Protein AF-A0A8S3DJ21-F1 (afdb_monomer_lite)

Secondary structure (DSSP, 8-state):
-HHHHHHHHHHHHT-HHHHHHHHHTT-EETTTTEE-------SS---

pLDDT: mean 86.43, std 16.97, range [45.88, 98.25]

Foldseek 3Di:
DLLVVLLVVCCVVVNNVVSVVCVVVVQADSNVSGGDPPPDPPDPPDD

Sequence (47 aa):
SPEGLVFKRRSETAGWKIAVKERDHGTYDWTADMPIEMEKRHNDDKL

Radius of gyration: 13.43 Å; chains: 1; bounding box: 18×26×44 Å

Structure (mmCIF, N/CA/C/O backbone):
data_AF-A0A8S3DJ21-F1
#
_entry.id   AF-A0A8S3DJ21-F1
#
loop_
_atom_site.group_PDB
_atom_site.id
_atom_site.type_symbol
_atom_site.label_atom_id
_atom_site.label_alt_id
_atom_site.label_comp_id
_atom_site.label_asym_id
_atom_site.label_entity_id
_atom_site.label_seq_id
_atom_site.pdbx_PDB_ins_code
_atom_site.Cartn_x
_atom_site.Cartn_y
_atom_site.Cartn_z
_atom_site.occupancy
_atom_site.B_iso_or_equiv
_atom_site.auth_seq_id
_atom_site.auth_comp_id
_atom_site.auth_asym_id
_atom_site.auth_atom_id
_atom_site.pdbx_PDB_model_num
ATOM 1 N N . SER A 1 1 ? 7.108 -12.316 0.811 1.00 81.31 1 SER A N 1
ATOM 2 C CA . SER A 1 1 ? 7.802 -11.601 -0.278 1.00 81.31 1 SER A CA 1
ATOM 3 C C . SER A 1 1 ? 8.205 -10.215 0.214 1.00 81.31 1 SER A C 1
ATOM 5 O O . SER A 1 1 ? 7.649 -9.784 1.227 1.00 81.31 1 SER A O 1
ATOM 7 N N . PRO A 1 2 ? 9.135 -9.522 -0.468 1.00 86.19 2 PRO A N 1
ATOM 8 C CA . PRO A 1 2 ? 9.429 -8.107 -0.218 1.00 86.19 2 PRO A CA 1
ATOM 9 C C . PRO A 1 2 ? 8.155 -7.245 -0.175 1.00 86.19 2 PRO A C 1
ATOM 11 O O . PRO A 1 2 ? 7.955 -6.506 0.784 1.00 86.19 2 PRO A O 1
ATOM 14 N N . GLU A 1 3 ? 7.216 -7.480 -1.098 1.00 91.62 3 GLU A N 1
ATOM 15 C CA . GLU A 1 3 ? 5.925 -6.774 -1.163 1.00 91.62 3 GLU A CA 1
ATOM 16 C C . GLU A 1 3 ? 5.073 -6.899 0.108 1.00 91.62 3 GLU A C 1
ATOM 18 O O . GLU A 1 3 ? 4.485 -5.924 0.568 1.00 91.62 3 GLU A O 1
ATOM 23 N N . GLY A 1 4 ? 5.025 -8.084 0.728 1.00 94.62 4 GLY A N 1
ATOM 24 C CA . GLY A 1 4 ? 4.251 -8.288 1.957 1.00 94.62 4 GLY A CA 1
ATOM 25 C C . GLY A 1 4 ? 4.796 -7.499 3.155 1.00 94.62 4 GLY A C 1
ATOM 26 O O . GLY A 1 4 ? 4.022 -7.047 4.000 1.00 94.62 4 GLY A O 1
ATOM 27 N N . LEU A 1 5 ? 6.118 -7.299 3.223 1.00 96.38 5 LEU A N 1
ATOM 28 C CA . LEU A 1 5 ? 6.754 -6.486 4.267 1.00 96.38 5 LEU A CA 1
ATOM 29 C C . LEU A 1 5 ? 6.480 -4.996 4.053 1.00 96.38 5 LEU A C 1
ATOM 31 O O . LEU A 1 5 ? 6.160 -4.290 5.010 1.00 96.38 5 LEU A O 1
ATOM 35 N N . VAL A 1 6 ? 6.538 -4.544 2.799 1.00 97.31 6 VAL A N 1
ATOM 36 C CA . VAL A 1 6 ? 6.181 -3.175 2.412 1.00 97.31 6 VAL A CA 1
ATOM 37 C C . VAL A 1 6 ? 4.712 -2.896 2.731 1.00 97.31 6 VAL A C 1
ATOM 39 O O . VAL A 1 6 ? 4.402 -1.900 3.381 1.00 97.31 6 VAL A O 1
ATOM 42 N N . PHE A 1 7 ? 3.808 -3.823 2.396 1.00 97.06 7 PHE A N 1
ATOM 43 C CA . PHE A 1 7 ? 2.386 -3.710 2.726 1.00 97.06 7 PHE A CA 1
ATOM 44 C C . PHE A 1 7 ? 2.128 -3.594 4.228 1.00 97.06 7 PHE A C 1
ATOM 46 O O . PHE A 1 7 ? 1.338 -2.748 4.657 1.00 97.06 7 PHE A O 1
ATOM 53 N N . LYS A 1 8 ? 2.817 -4.402 5.041 1.00 97.25 8 LYS A N 1
ATOM 54 C CA . LYS A 1 8 ? 2.724 -4.321 6.501 1.00 97.25 8 LYS A CA 1
ATOM 55 C C . LYS A 1 8 ? 3.183 -2.952 7.012 1.00 97.25 8 LYS A C 1
ATOM 57 O O . LYS A 1 8 ? 2.411 -2.285 7.695 1.00 97.25 8 LYS A O 1
ATOM 62 N N . ARG A 1 9 ? 4.381 -2.494 6.629 1.00 97.00 9 ARG A N 1
ATOM 63 C CA . ARG A 1 9 ? 4.912 -1.186 7.052 1.00 97.00 9 ARG A CA 1
ATOM 64 C C . ARG A 1 9 ? 4.011 -0.035 6.604 1.00 97.00 9 ARG A C 1
ATOM 66 O O . ARG A 1 9 ? 3.725 0.870 7.388 1.00 97.00 9 ARG A O 1
ATOM 73 N N . ARG A 1 10 ? 3.525 -0.057 5.361 1.00 97.06 10 ARG A N 1
ATOM 74 C CA . ARG A 1 10 ? 2.605 0.966 4.844 1.00 97.06 10 ARG A CA 1
ATOM 75 C C . ARG A 1 10 ? 1.282 0.966 5.611 1.00 97.06 10 ARG A C 1
ATOM 77 O O . ARG A 1 10 ? 0.773 2.030 5.947 1.00 97.06 10 ARG A O 1
ATOM 84 N N . SER A 1 11 ? 0.766 -0.211 5.962 1.00 98.06 11 SER A N 1
ATOM 85 C CA . SER A 1 11 ? -0.444 -0.349 6.783 1.00 98.06 11 SER A CA 1
ATOM 86 C C . SER A 1 11 ? -0.257 0.162 8.213 1.00 98.06 11 SER A C 1
ATOM 88 O O . SER A 1 11 ? -1.194 0.718 8.775 1.00 98.06 11 SER A O 1
ATOM 90 N N . GLU A 1 12 ? 0.931 0.001 8.797 1.00 98.00 12 GLU A N 1
ATOM 91 C CA . GLU A 1 12 ? 1.268 0.516 10.133 1.00 98.00 12 GLU A CA 1
ATOM 92 C C . GLU A 1 12 ? 1.478 2.039 10.138 1.00 98.00 12 GLU A C 1
ATOM 94 O O . GLU A 1 12 ? 1.153 2.700 11.119 1.00 98.00 12 GLU A O 1
ATOM 99 N N . THR A 1 13 ? 1.985 2.608 9.040 1.00 97.44 13 THR A N 1
ATOM 100 C CA . THR A 1 13 ? 2.329 4.040 8.944 1.00 97.44 13 THR A CA 1
ATOM 101 C C . THR A 1 13 ? 1.194 4.911 8.404 1.00 97.44 13 THR A C 1
ATOM 103 O O . THR A 1 13 ? 0.919 5.969 8.960 1.00 97.44 13 THR A O 1
ATOM 106 N N . ALA A 1 14 ? 0.520 4.483 7.335 1.0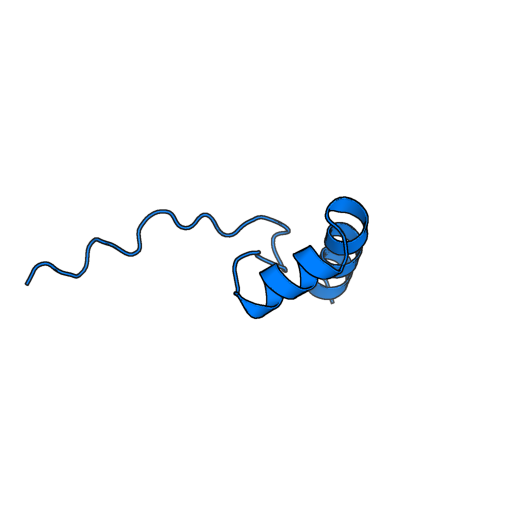0 96.25 14 ALA A N 1
ATOM 107 C CA . ALA A 1 14 ? -0.588 5.205 6.703 1.00 96.25 14 ALA A CA 1
ATOM 108 C C . ALA A 1 14 ? -1.964 4.607 7.021 1.00 96.25 14 ALA A C 1
ATOM 110 O O . ALA A 1 14 ? -2.988 5.208 6.708 1.00 96.25 14 ALA A O 1
ATOM 111 N N . GLY A 1 15 ? -2.016 3.434 7.648 1.00 98.00 15 GLY A N 1
ATOM 112 C CA . GLY A 1 15 ? -3.259 2.719 7.907 1.00 98.00 15 GLY A CA 1
ATOM 113 C C . GLY A 1 15 ? -3.616 1.741 6.788 1.00 98.00 15 GLY A C 1
ATOM 114 O O . GLY A 1 15 ? -3.476 2.019 5.595 1.00 98.00 15 GLY A O 1
ATOM 115 N N . TRP A 1 16 ? -4.151 0.586 7.182 1.00 96.88 16 TRP A N 1
ATOM 116 C CA . TRP A 1 16 ? -4.466 -0.517 6.267 1.00 96.88 16 TRP A CA 1
ATOM 117 C C . TRP A 1 16 ? -5.440 -0.132 5.141 1.00 96.88 16 TRP A C 1
ATOM 119 O O . TRP A 1 16 ? -5.304 -0.619 4.024 1.00 96.88 16 TRP A O 1
ATOM 129 N N . LYS A 1 17 ? -6.399 0.773 5.391 1.00 98.25 17 LYS A N 1
ATOM 130 C CA . LYS A 1 17 ? -7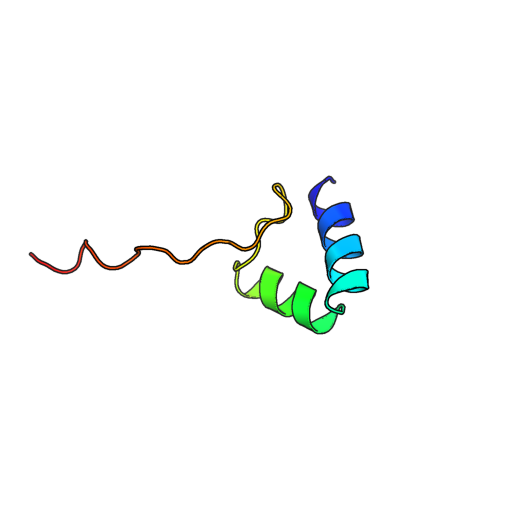.349 1.231 4.359 1.00 98.25 17 LYS A CA 1
ATOM 131 C C . LYS A 1 17 ? -6.656 2.005 3.236 1.00 98.25 17 LYS A C 1
ATOM 133 O O . LYS A 1 17 ? -7.026 1.845 2.076 1.00 98.25 17 LYS A O 1
ATOM 138 N N . ILE A 1 18 ? -5.666 2.833 3.578 1.00 97.75 18 ILE A N 1
ATOM 139 C CA . ILE A 1 18 ? -4.880 3.580 2.591 1.00 97.75 18 ILE A CA 1
ATOM 140 C C . ILE A 1 18 ? -3.993 2.609 1.812 1.00 97.75 18 ILE A C 1
ATOM 142 O O . ILE A 1 18 ? -4.038 2.626 0.587 1.00 97.75 18 ILE A O 1
ATOM 146 N N . ALA A 1 19 ? -3.300 1.698 2.500 1.00 97.62 19 ALA A N 1
ATOM 147 C CA . ALA A 1 19 ? -2.454 0.694 1.853 1.00 97.62 19 ALA A CA 1
ATOM 148 C C . ALA A 1 19 ? -3.235 -0.195 0.862 1.00 97.62 19 ALA A C 1
ATOM 150 O O . ALA A 1 19 ? -2.773 -0.437 -0.250 1.00 97.62 19 ALA A O 1
ATOM 151 N N . VAL A 1 20 ? -4.448 -0.642 1.220 1.00 97.56 20 VAL A N 1
ATOM 152 C CA . VAL A 1 20 ? -5.331 -1.385 0.298 1.00 97.56 20 VAL A CA 1
ATOM 153 C C . VAL A 1 20 ? -5.714 -0.525 -0.902 1.00 97.56 20 VAL A C 1
ATOM 155 O O . VAL A 1 20 ? -5.578 -0.977 -2.035 1.00 97.56 20 VAL A O 1
ATOM 158 N N . LYS A 1 21 ? -6.131 0.728 -0.678 1.00 97.81 21 LYS A N 1
ATOM 159 C CA . LYS A 1 21 ? -6.481 1.641 -1.771 1.00 97.81 21 LYS A CA 1
ATOM 160 C C . LYS A 1 21 ? -5.304 1.834 -2.730 1.00 97.81 21 LYS A C 1
ATOM 162 O O . LYS A 1 21 ? -5.501 1.741 -3.934 1.00 97.81 21 LYS A O 1
ATOM 167 N N . GLU A 1 22 ? -4.103 2.074 -2.219 1.00 97.00 22 GLU A N 1
ATOM 168 C CA . GLU A 1 22 ? -2.896 2.273 -3.027 1.00 97.00 22 GLU A CA 1
ATOM 169 C C . GLU A 1 22 ? -2.516 1.033 -3.840 1.00 97.00 22 GLU A C 1
ATOM 171 O O . GLU A 1 22 ? -2.091 1.152 -4.989 1.00 97.00 22 GLU A O 1
ATOM 176 N N . ARG A 1 23 ? -2.707 -0.160 -3.266 1.00 95.62 23 ARG A N 1
ATOM 177 C CA . ARG A 1 23 ? -2.464 -1.430 -3.953 1.00 95.62 23 ARG A CA 1
ATOM 178 C C . ARG A 1 23 ? -3.454 -1.628 -5.087 1.00 95.62 23 ARG A C 1
ATOM 180 O O . ARG A 1 23 ? -3.050 -1.914 -6.207 1.00 95.62 23 ARG A O 1
ATOM 187 N N . ASP A 1 24 ? -4.733 -1.439 -4.792 1.00 96.94 24 ASP A N 1
ATOM 188 C CA . ASP A 1 24 ? -5.810 -1.690 -5.742 1.00 96.94 24 ASP A CA 1
ATOM 189 C C . ASP A 1 24 ? -5.811 -0.655 -6.885 1.00 96.94 24 ASP A C 1
ATOM 191 O O . ASP A 1 24 ? -6.170 -0.986 -8.011 1.00 96.94 24 ASP A O 1
ATOM 195 N N . HIS A 1 25 ? -5.358 0.579 -6.627 1.00 95.56 25 HIS A N 1
ATOM 196 C CA . HIS A 1 25 ? -5.199 1.617 -7.656 1.00 95.56 25 HIS A CA 1
ATOM 197 C C . HIS A 1 25 ? -3.813 1.619 -8.319 1.00 95.56 25 HIS A C 1
ATOM 199 O O . HIS A 1 25 ? -3.588 2.410 -9.234 1.00 95.56 25 HIS A O 1
ATOM 205 N N . GLY A 1 26 ? -2.878 0.776 -7.866 1.00 94.56 26 GLY A N 1
ATOM 206 C CA . GLY A 1 26 ? -1.515 0.729 -8.397 1.00 94.56 26 GLY A CA 1
ATOM 207 C C . GLY A 1 26 ? -0.770 2.062 -8.279 1.00 94.56 26 GLY A C 1
ATOM 208 O O . GLY A 1 26 ? -0.083 2.461 -9.213 1.00 94.56 26 GLY A O 1
ATOM 209 N N . THR A 1 27 ? -0.932 2.780 -7.163 1.00 96.19 27 THR A N 1
ATOM 210 C CA . THR A 1 27 ? -0.306 4.100 -6.933 1.00 96.19 27 THR A CA 1
ATOM 211 C C . THR A 1 27 ? 0.925 4.038 -6.031 1.00 96.19 27 THR A C 1
ATOM 213 O O . THR A 1 27 ? 1.486 5.072 -5.671 1.00 96.19 27 THR A O 1
ATOM 216 N N . TYR A 1 28 ? 1.332 2.839 -5.625 1.00 95.12 28 TYR A N 1
ATOM 217 C CA . TYR A 1 28 ? 2.472 2.613 -4.747 1.00 95.12 28 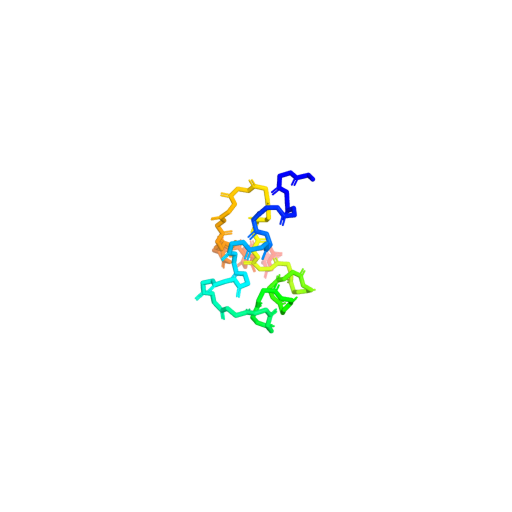TYR A CA 1
ATOM 218 C C . TYR A 1 28 ? 3.269 1.413 -5.245 1.00 95.12 28 TYR A C 1
ATOM 220 O O . TYR A 1 28 ? 2.693 0.368 -5.558 1.00 95.12 28 TYR A O 1
ATOM 228 N N . ASP A 1 29 ? 4.585 1.572 -5.335 1.00 94.88 29 ASP A N 1
ATOM 229 C CA . ASP A 1 29 ? 5.498 0.504 -5.702 1.00 94.88 29 ASP A CA 1
ATOM 230 C C . ASP A 1 29 ? 5.787 -0.337 -4.455 1.00 94.88 29 ASP A C 1
ATOM 232 O O . ASP A 1 29 ? 6.509 0.068 -3.540 1.00 94.88 29 ASP A O 1
ATOM 236 N N . TRP A 1 30 ? 5.192 -1.529 -4.414 1.00 95.06 30 TRP A N 1
ATOM 237 C CA . TRP A 1 30 ? 5.337 -2.471 -3.305 1.00 95.06 30 TRP A CA 1
ATOM 238 C C . TRP A 1 30 ? 6.695 -3.180 -3.285 1.00 95.06 30 TRP A C 1
ATOM 240 O O . TRP A 1 30 ? 7.019 -3.826 -2.293 1.00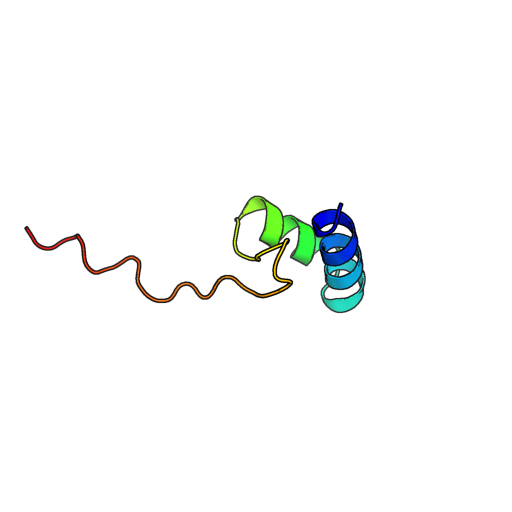 95.06 30 TRP A O 1
ATOM 250 N N . THR A 1 31 ? 7.498 -3.064 -4.344 1.00 92.75 31 THR A N 1
ATOM 251 C CA . THR A 1 31 ? 8.868 -3.587 -4.391 1.00 92.75 31 THR A CA 1
ATOM 252 C C . THR A 1 31 ? 9.871 -2.532 -3.928 1.00 92.75 31 THR A C 1
ATOM 254 O O . THR A 1 31 ? 10.767 -2.852 -3.146 1.00 92.75 31 THR A O 1
ATOM 257 N N . ALA A 1 32 ? 9.703 -1.283 -4.366 1.00 93.44 32 ALA A N 1
ATOM 258 C CA . ALA A 1 32 ? 10.602 -0.173 -4.050 1.00 93.44 32 ALA A CA 1
ATOM 259 C C . ALA A 1 32 ? 10.212 0.629 -2.791 1.00 93.44 32 ALA A C 1
ATOM 261 O O . ALA A 1 32 ? 10.997 1.463 -2.348 1.00 93.44 32 ALA A O 1
ATOM 262 N N . ASP A 1 33 ? 9.044 0.366 -2.190 1.00 94.06 33 ASP A N 1
ATOM 263 C CA . ASP A 1 33 ? 8.522 1.089 -1.016 1.00 94.06 33 ASP A CA 1
AT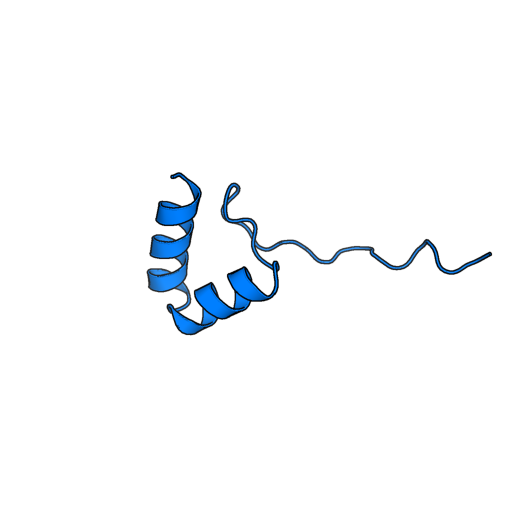OM 264 C C . ASP A 1 33 ? 8.380 2.600 -1.235 1.00 94.06 33 ASP A C 1
ATOM 266 O O . ASP A 1 33 ? 8.773 3.424 -0.406 1.00 94.06 33 ASP A O 1
ATOM 270 N N . MET A 1 34 ? 7.812 2.991 -2.371 1.00 94.50 34 MET A N 1
ATOM 271 C CA . MET A 1 34 ? 7.658 4.405 -2.696 1.00 94.50 34 MET A CA 1
ATOM 272 C C . MET A 1 34 ? 6.382 4.679 -3.493 1.00 94.50 34 MET A C 1
ATOM 274 O O . MET A 1 34 ? 5.940 3.820 -4.259 1.00 94.50 34 MET A O 1
ATOM 278 N N . PRO A 1 35 ? 5.763 5.864 -3.324 1.00 93.81 35 PRO A N 1
ATOM 279 C CA . PRO A 1 35 ? 4.667 6.286 -4.183 1.00 93.81 35 PRO A CA 1
ATOM 280 C C . PRO A 1 35 ? 5.100 6.258 -5.646 1.00 93.81 35 PRO A C 1
ATOM 282 O O . PRO A 1 35 ? 6.207 6.677 -5.981 1.00 93.81 35 PRO A O 1
ATOM 285 N N . ILE A 1 36 ? 4.211 5.791 -6.517 1.00 93.25 36 ILE A N 1
ATOM 286 C CA . ILE A 1 36 ? 4.426 5.893 -7.957 1.00 93.25 36 ILE A CA 1
ATOM 287 C C . ILE A 1 36 ? 4.103 7.336 -8.330 1.00 93.25 36 ILE A C 1
ATOM 289 O O . ILE A 1 36 ? 2.941 7.749 -8.322 1.00 93.25 36 ILE A O 1
ATOM 293 N N . GLU A 1 37 ? 5.142 8.121 -8.601 1.00 82.12 37 GLU A N 1
ATOM 294 C CA . GLU A 1 37 ? 4.996 9.503 -9.040 1.00 82.12 37 GLU A CA 1
ATOM 295 C C . GLU A 1 37 ? 4.313 9.497 -10.416 1.00 82.12 37 GLU A C 1
ATOM 297 O O . GLU A 1 37 ? 4.851 8.998 -11.404 1.00 82.12 37 GLU A O 1
ATOM 302 N N . MET A 1 38 ? 3.073 9.991 -10.472 1.00 64.50 38 MET A N 1
ATOM 303 C CA . MET A 1 38 ? 2.275 10.105 -11.698 1.00 64.50 38 MET A CA 1
ATOM 304 C C . MET A 1 38 ? 2.786 11.263 -12.574 1.00 64.50 38 MET A C 1
ATOM 306 O O . MET A 1 38 ? 2.011 12.106 -13.011 1.00 64.50 38 MET A O 1
ATOM 310 N N . GLU A 1 39 ? 4.088 11.343 -12.832 1.00 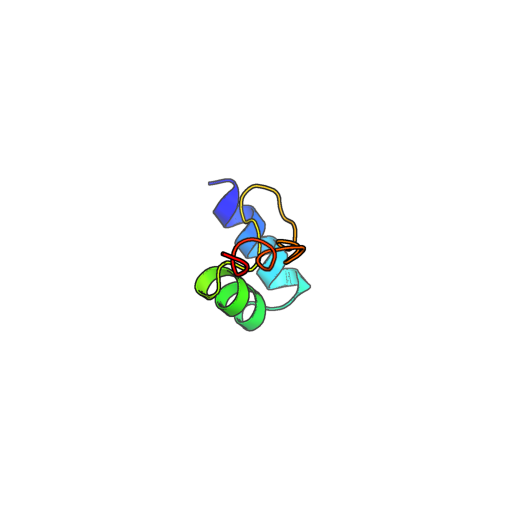58.44 39 GLU A N 1
ATOM 311 C CA . GLU A 1 39 ? 4.664 12.410 -13.648 1.00 58.44 39 GLU A CA 1
ATOM 312 C C . GLU A 1 39 ? 4.810 11.911 -15.101 1.00 58.44 39 GLU A C 1
ATOM 314 O O . GLU A 1 39 ? 5.749 11.204 -15.460 1.00 58.44 39 GLU A O 1
ATOM 319 N N . LYS A 1 40 ? 3.841 12.333 -15.934 1.00 54.94 40 LYS A N 1
ATOM 320 C CA . LYS A 1 40 ? 3.774 12.290 -17.417 1.00 54.94 40 LYS A CA 1
ATOM 321 C C . LYS A 1 40 ? 3.261 11.019 -18.114 1.00 54.94 40 LYS A C 1
ATOM 323 O O . LYS A 1 40 ? 3.921 10.465 -18.986 1.00 54.94 40 LYS A O 1
ATOM 328 N N . ARG A 1 41 ? 1.981 10.688 -17.915 1.00 55.00 41 ARG A N 1
ATOM 329 C CA . ARG A 1 41 ? 1.146 10.131 -19.005 1.00 55.00 41 ARG A CA 1
ATOM 330 C C . ARG A 1 41 ? 0.284 11.238 -19.624 1.00 55.00 41 ARG A C 1
ATOM 332 O O . ARG A 1 41 ? -0.921 11.278 -19.405 1.00 55.00 41 ARG A O 1
ATOM 339 N N . HIS A 1 42 ? 0.910 12.183 -20.330 1.00 51.81 42 HIS A N 1
ATOM 340 C CA . HIS A 1 42 ? 0.169 13.165 -21.139 1.00 51.81 42 HIS A CA 1
ATOM 341 C C . HIS A 1 42 ? 0.952 13.741 -22.335 1.00 51.81 42 HIS A C 1
ATOM 343 O O . HIS A 1 42 ? 0.797 14.916 -22.648 1.00 51.81 42 HIS A O 1
ATOM 349 N N . ASN A 1 43 ? 1.800 12.955 -23.011 1.00 53.00 43 ASN A N 1
ATOM 350 C CA . ASN A 1 43 ? 2.485 13.433 -24.225 1.00 53.00 43 ASN A CA 1
ATOM 351 C C . ASN A 1 43 ? 2.257 12.585 -25.490 1.00 53.00 43 ASN A C 1
ATOM 353 O O . ASN A 1 43 ? 2.902 12.853 -26.495 1.00 53.00 43 ASN A O 1
ATOM 357 N N . ASP A 1 44 ? 1.300 11.652 -25.485 1.00 56.84 44 ASP A N 1
ATOM 358 C CA . ASP A 1 44 ? 0.977 10.810 -26.652 1.00 56.84 44 ASP A CA 1
ATOM 359 C C . ASP A 1 44 ? -0.418 11.095 -27.255 1.00 56.84 44 ASP A C 1
ATOM 361 O O . ASP A 1 44 ? -0.954 10.276 -27.991 1.00 56.84 44 ASP A O 1
ATOM 365 N N . ASP A 1 45 ? -1.004 12.268 -26.975 1.00 58.75 45 ASP A N 1
ATOM 366 C CA . ASP A 1 45 ? -2.291 12.727 -27.546 1.00 58.75 45 ASP A CA 1
ATOM 367 C C . ASP A 1 45 ? -2.134 13.973 -28.446 1.00 58.75 45 ASP A C 1
ATOM 369 O O . ASP A 1 45 ? -2.995 14.853 -28.509 1.00 58.75 45 ASP A O 1
ATOM 373 N N . LYS A 1 46 ? -1.020 14.069 -29.180 1.00 48.84 46 LYS A N 1
ATOM 374 C CA . LYS A 1 46 ? -0.953 14.905 -30.388 1.00 48.84 46 LYS A CA 1
ATOM 375 C C . LYS A 1 46 ? -0.348 14.124 -31.547 1.00 48.84 46 LYS A C 1
ATOM 377 O O . LYS A 1 46 ? 0.867 14.070 -31.717 1.00 48.84 46 LYS A O 1
ATOM 382 N N . LEU A 1 47 ? -1.276 13.515 -32.283 1.00 45.88 47 LEU A N 1
ATOM 383 C CA . LEU A 1 47 ? -1.211 13.197 -33.708 1.00 45.88 47 LEU A CA 1
ATOM 384 C C . LEU A 1 47 ? -0.710 14.398 -34.530 1.00 45.88 47 LEU A C 1
ATOM 386 O O . LEU A 1 47 ? -1.104 15.541 -34.188 1.00 45.88 47 LEU A O 1
#

Organism: NCBI:txid392030